Protein AF-A0A371BD37-F1 (afdb_monomer_lite)

Structure (mmCIF, N/CA/C/O backbone):
data_AF-A0A371BD37-F1
#
_entry.id   AF-A0A371BD37-F1
#
loop_
_atom_site.group_PDB
_atom_site.id
_atom_site.type_symbol
_atom_site.label_atom_id
_atom_site.label_alt_id
_atom_site.label_comp_id
_atom_site.label_asym_id
_atom_site.label_entity_id
_atom_site.label_seq_id
_atom_site.pdbx_PDB_ins_code
_atom_site.Cartn_x
_atom_site.Cartn_y
_atom_site.Cartn_z
_atom_site.occupancy
_atom_site.B_iso_or_equiv
_atom_site.auth_seq_id
_atom_site.auth_comp_id
_atom_site.auth_asym_id
_atom_site.auth_atom_id
_atom_site.pdbx_PDB_model_num
ATOM 1 N N . MET A 1 1 ? 31.743 -10.330 15.156 1.00 44.56 1 MET A N 1
ATOM 2 C CA . MET A 1 1 ? 32.239 -9.294 16.089 1.00 44.56 1 MET A CA 1
ATOM 3 C C . MET A 1 1 ? 31.325 -8.074 16.025 1.00 44.56 1 MET A C 1
ATOM 5 O O . MET A 1 1 ? 31.346 -7.362 15.031 1.00 44.56 1 MET A O 1
ATOM 9 N N . ARG A 1 2 ? 30.474 -7.862 17.035 1.00 46.44 2 ARG A N 1
ATOM 10 C CA . ARG A 1 2 ? 29.720 -6.614 17.247 1.00 46.44 2 ARG A CA 1
ATOM 11 C C . ARG A 1 2 ? 29.829 -6.285 18.730 1.00 46.44 2 ARG A C 1
ATOM 13 O O . ARG A 1 2 ? 29.229 -6.953 19.564 1.00 46.44 2 ARG A O 1
ATOM 20 N N . ILE A 1 3 ? 30.715 -5.342 19.027 1.00 52.12 3 ILE A N 1
ATOM 21 C CA . ILE A 1 3 ? 31.116 -4.956 20.375 1.00 52.12 3 ILE A CA 1
ATOM 22 C C . ILE A 1 3 ? 30.071 -3.985 20.929 1.00 52.12 3 ILE A C 1
ATOM 24 O O . ILE A 1 3 ? 29.930 -2.852 20.480 1.00 52.12 3 ILE A O 1
ATOM 28 N N . ILE A 1 4 ? 29.307 -4.527 21.870 1.00 53.72 4 ILE A N 1
ATOM 29 C CA . ILE A 1 4 ? 28.700 -3.924 23.058 1.00 53.72 4 ILE A CA 1
ATOM 30 C C . ILE A 1 4 ? 29.169 -2.476 23.319 1.00 53.72 4 ILE A C 1
ATOM 32 O O . ILE A 1 4 ? 30.319 -2.240 23.679 1.00 53.72 4 ILE A O 1
ATOM 36 N N . ARG A 1 5 ? 28.253 -1.507 23.221 1.00 57.69 5 ARG A N 1
ATOM 37 C CA . ARG A 1 5 ? 28.382 -0.189 23.867 1.00 57.69 5 ARG A CA 1
ATOM 38 C C . ARG A 1 5 ? 27.194 0.040 24.794 1.00 57.69 5 ARG A C 1
ATOM 40 O O . ARG A 1 5 ? 26.330 0.876 24.566 1.00 57.69 5 ARG A O 1
ATOM 47 N N . THR A 1 6 ? 27.163 -0.757 25.851 1.00 52.56 6 THR A N 1
ATOM 48 C CA . THR A 1 6 ? 26.517 -0.396 27.109 1.00 52.56 6 THR A CA 1
ATOM 49 C C . THR A 1 6 ? 27.397 0.648 27.797 1.00 52.56 6 THR A C 1
ATOM 51 O O . THR A 1 6 ? 28.457 0.307 28.313 1.00 52.56 6 THR A O 1
ATOM 54 N N . MET A 1 7 ? 26.984 1.914 27.807 1.00 56.66 7 MET A N 1
ATOM 55 C CA . MET A 1 7 ? 27.468 2.878 28.800 1.00 56.66 7 MET A CA 1
ATOM 56 C C . MET A 1 7 ? 26.274 3.563 29.453 1.00 56.66 7 MET A C 1
ATOM 58 O O . MET A 1 7 ? 25.718 4.545 28.975 1.00 56.66 7 MET A O 1
ATOM 62 N N . THR A 1 8 ? 25.882 2.945 30.558 1.00 52.19 8 THR A N 1
ATOM 63 C CA . THR A 1 8 ? 25.222 3.529 31.718 1.00 52.19 8 THR A CA 1
ATOM 64 C C . THR A 1 8 ? 25.995 4.736 32.244 1.00 52.19 8 THR A C 1
ATOM 66 O O . THR A 1 8 ? 27.191 4.610 32.493 1.00 52.19 8 THR A O 1
ATOM 69 N N . LEU A 1 9 ? 25.308 5.841 32.533 1.00 50.28 9 LEU A N 1
ATOM 70 C CA . LEU A 1 9 ? 25.710 6.759 33.602 1.00 50.28 9 LEU A CA 1
ATOM 71 C C . LEU A 1 9 ? 24.454 7.474 34.149 1.00 50.28 9 LEU A C 1
ATOM 73 O O . LEU A 1 9 ? 23.941 8.384 33.499 1.00 50.28 9 LEU A O 1
ATOM 77 N N . PRO A 1 10 ? 23.905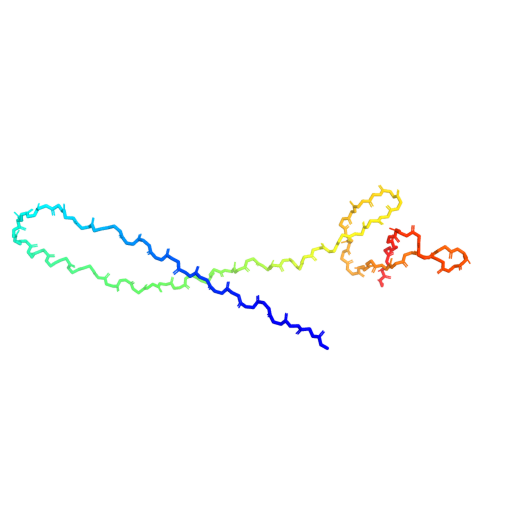 7.058 35.305 1.00 50.53 10 PRO A N 1
ATOM 78 C CA . PRO A 1 10 ? 22.899 7.829 36.017 1.00 50.53 10 PRO A CA 1
ATOM 79 C C . PRO A 1 10 ? 23.626 8.792 36.960 1.00 50.53 10 PRO A C 1
ATOM 81 O O . PRO A 1 10 ? 24.222 8.360 37.944 1.00 50.53 10 PRO A O 1
ATOM 84 N N . LEU A 1 11 ? 23.599 10.094 36.673 1.00 56.03 11 LEU A N 1
ATOM 85 C CA . LEU A 1 11 ? 24.064 11.095 37.631 1.00 56.03 11 LEU A CA 1
ATOM 86 C C . LEU A 1 11 ? 22.852 11.679 38.357 1.00 56.03 11 LEU A C 1
ATOM 88 O O . LEU A 1 11 ? 22.177 12.588 37.878 1.00 56.03 11 LEU A O 1
ATOM 92 N N . ALA A 1 12 ? 22.563 11.081 39.509 1.00 51.72 12 ALA A N 1
ATOM 93 C CA . ALA A 1 12 ? 21.672 11.630 40.510 1.00 51.72 12 ALA A CA 1
ATOM 94 C C . ALA A 1 12 ? 22.260 12.940 41.053 1.00 51.72 12 ALA A C 1
ATOM 96 O O . ALA A 1 12 ? 23.398 12.967 41.518 1.00 51.72 12 ALA A O 1
ATOM 97 N N . LEU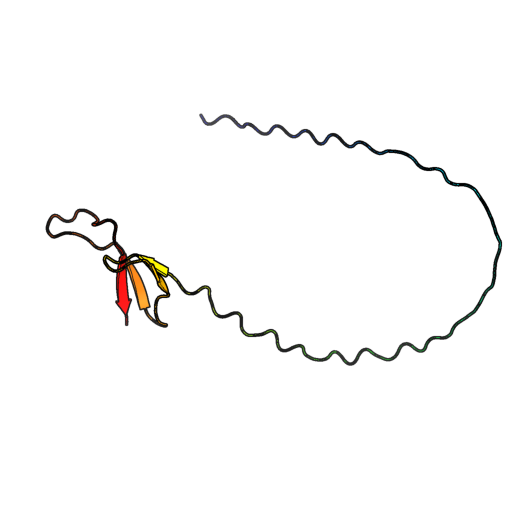 A 1 13 ? 21.468 14.008 41.035 1.00 54.88 13 LEU A N 1
ATOM 98 C CA . LEU A 1 13 ? 21.739 15.224 41.795 1.00 54.88 13 LEU A CA 1
ATOM 99 C C . LEU A 1 13 ? 20.513 15.513 42.654 1.00 54.88 13 LEU A C 1
ATOM 101 O O . LEU A 1 13 ? 19.548 16.151 42.245 1.00 54.88 13 LEU A O 1
ATOM 105 N N . ALA A 1 14 ? 20.564 14.930 43.849 1.00 50.94 14 ALA A N 1
ATOM 106 C CA . ALA A 1 14 ? 19.739 15.296 44.979 1.00 50.94 14 ALA A CA 1
ATOM 107 C C . ALA A 1 14 ? 20.138 16.704 45.441 1.00 50.94 14 ALA A C 1
ATOM 109 O O . ALA A 1 14 ? 21.312 16.951 45.711 1.00 50.94 14 ALA A O 1
ATOM 110 N N . PHE A 1 15 ? 19.165 17.603 45.568 1.00 53.75 15 PHE A N 1
ATOM 111 C CA . PHE A 1 15 ? 19.312 18.825 46.353 1.00 53.75 15 PHE A CA 1
ATOM 112 C C . PHE A 1 15 ? 18.383 18.753 47.571 1.00 53.75 15 PHE A C 1
ATOM 114 O O . PHE A 1 15 ? 17.188 18.481 47.451 1.00 53.75 15 PHE A O 1
ATOM 121 N N . ALA A 1 16 ? 19.010 18.932 48.735 1.00 49.69 16 ALA A N 1
ATOM 122 C CA . ALA A 1 16 ? 18.489 18.888 50.100 1.00 49.69 16 ALA A CA 1
ATOM 123 C C . ALA A 1 16 ? 17.372 19.928 50.340 1.00 49.69 16 ALA A C 1
ATOM 125 O O . ALA A 1 16 ? 17.410 21.018 49.782 1.00 49.69 16 ALA A O 1
ATOM 126 N N . VAL A 1 17 ? 16.258 19.579 50.997 1.00 52.00 17 VAL A N 1
ATOM 127 C CA . VAL A 1 17 ? 15.989 19.652 52.457 1.00 52.00 17 VAL A CA 1
ATOM 128 C C . VAL A 1 17 ? 16.434 20.968 53.111 1.00 52.00 17 VAL A C 1
ATOM 130 O O . VAL A 1 17 ? 17.626 21.166 53.284 1.00 52.00 17 VAL A O 1
ATOM 133 N N . THR A 1 18 ? 15.470 21.814 53.515 1.00 50.56 18 THR A N 1
ATOM 134 C CA . THR A 1 18 ? 15.196 22.261 54.909 1.00 50.56 18 THR A CA 1
ATOM 135 C C . THR A 1 18 ? 14.285 23.498 54.899 1.00 50.56 18 THR A C 1
ATOM 137 O O . THR A 1 18 ? 14.732 24.582 54.537 1.00 50.56 18 TH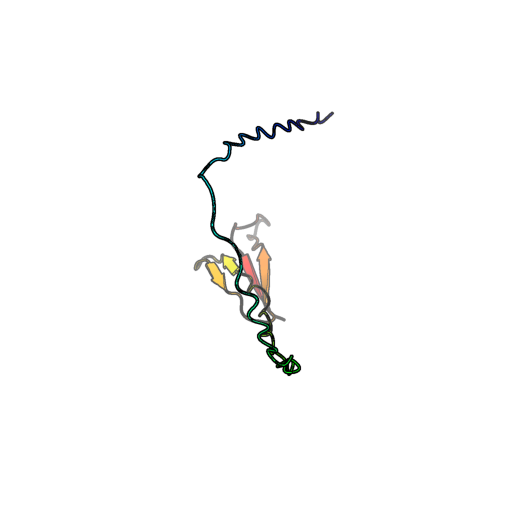R A O 1
ATOM 140 N N . ILE A 1 19 ? 13.036 23.371 55.361 1.00 55.72 19 ILE A N 1
ATOM 141 C CA . ILE A 1 19 ? 12.259 24.512 55.874 1.00 55.72 19 ILE A CA 1
ATOM 142 C C . ILE A 1 19 ? 11.662 24.096 57.223 1.00 55.72 19 ILE A C 1
ATOM 144 O O . ILE A 1 19 ? 11.234 22.958 57.407 1.00 55.72 19 ILE A O 1
ATOM 148 N N . ALA A 1 20 ? 11.755 25.020 58.170 1.00 44.44 20 ALA A N 1
ATOM 149 C CA . ALA A 1 20 ? 11.607 24.873 59.607 1.00 44.44 20 ALA A CA 1
ATOM 150 C C . ALA A 1 20 ? 10.158 24.690 60.116 1.00 44.44 20 ALA A C 1
ATOM 152 O O . ALA A 1 20 ? 9.292 25.470 59.748 1.00 44.44 20 ALA A O 1
ATOM 153 N N . ALA A 1 21 ? 9.988 23.715 61.028 1.00 53.50 21 ALA A N 1
ATOM 154 C CA . ALA A 1 21 ? 9.318 23.751 62.351 1.00 53.50 21 ALA A CA 1
ATOM 155 C C . ALA A 1 21 ? 7.857 24.318 62.501 1.00 53.50 21 ALA A C 1
ATOM 157 O O . ALA A 1 21 ? 7.223 24.671 61.519 1.00 53.50 21 ALA A O 1
ATOM 158 N N . PRO A 1 22 ? 7.232 24.305 63.705 1.00 56.78 22 PRO A N 1
ATOM 159 C CA . PRO A 1 22 ? 6.320 23.241 64.171 1.00 56.78 22 PRO A CA 1
ATOM 160 C C . PRO A 1 22 ? 4.930 23.750 64.640 1.00 56.78 22 PRO A C 1
ATOM 162 O O . PRO A 1 22 ? 4.858 24.814 65.238 1.00 56.78 22 PRO A O 1
ATOM 165 N N . VAL A 1 23 ? 3.846 22.962 64.522 1.00 47.97 23 VAL A N 1
ATOM 166 C CA . VAL A 1 23 ? 2.670 23.051 65.430 1.00 47.97 23 VAL A CA 1
ATOM 167 C C . VAL A 1 23 ? 1.989 21.684 65.605 1.00 47.97 23 VAL A C 1
ATOM 169 O O . VAL A 1 23 ? 1.822 20.930 64.649 1.00 47.97 23 VAL A O 1
ATOM 172 N N . SER A 1 24 ? 1.645 21.367 66.855 1.00 59.34 24 SER A N 1
ATOM 173 C CA . SER A 1 24 ? 1.084 20.097 67.345 1.00 59.34 24 SER A CA 1
ATOM 174 C C . SER A 1 24 ? -0.460 20.001 67.155 1.00 59.34 24 SER A C 1
ATOM 176 O O . SER A 1 24 ? -1.011 20.764 66.365 1.00 59.34 24 SER A O 1
ATOM 178 N N . PRO A 1 25 ? -1.189 19.031 67.759 1.00 51.78 25 PRO A N 1
ATOM 179 C CA . PRO A 1 25 ? -2.079 18.121 67.042 1.00 51.78 25 PRO A CA 1
ATOM 180 C C . PRO A 1 25 ? -3.572 18.454 67.220 1.00 51.78 25 PRO A C 1
ATOM 182 O O . PRO A 1 25 ? -4.013 18.876 68.284 1.00 51.78 25 PRO A O 1
ATOM 185 N N . ALA A 1 26 ? -4.394 18.147 66.221 1.00 51.25 26 ALA A N 1
ATOM 186 C CA . ALA A 1 26 ? -5.832 18.006 66.421 1.00 51.25 26 ALA A CA 1
ATOM 187 C C . ALA A 1 26 ? -6.272 16.677 65.815 1.00 51.25 26 ALA A C 1
ATOM 189 O O . ALA A 1 26 ? -6.395 16.526 64.600 1.00 51.25 26 ALA A O 1
ATOM 190 N N . ALA A 1 27 ? -6.467 15.692 66.689 1.00 55.78 27 ALA A N 1
ATOM 191 C CA . ALA A 1 27 ? -7.165 14.466 66.361 1.00 55.78 27 ALA A CA 1
ATOM 192 C C . ALA A 1 27 ? -8.614 14.818 65.996 1.00 55.78 27 ALA A C 1
ATOM 194 O O . ALA A 1 27 ? -9.468 14.965 66.863 1.00 55.78 27 ALA A O 1
ATOM 195 N N . ALA A 1 28 ? -8.890 14.960 64.704 1.00 46.03 28 ALA A N 1
ATOM 196 C CA . ALA A 1 28 ? -10.239 14.883 64.174 1.00 46.03 28 ALA A CA 1
ATOM 197 C C . ALA A 1 28 ? -10.397 13.489 63.562 1.00 46.03 28 ALA A C 1
ATOM 199 O O . ALA A 1 28 ? -10.022 13.239 62.417 1.00 46.03 28 ALA A O 1
ATOM 200 N N . GLN A 1 29 ? -10.910 12.559 64.369 1.00 52.25 29 GLN A N 1
ATOM 201 C CA . GLN A 1 29 ? -11.387 11.261 63.904 1.00 52.25 29 GLN A CA 1
ATOM 202 C C . GLN A 1 29 ? -12.610 11.494 63.011 1.00 52.25 29 GLN A C 1
ATOM 204 O O . GLN A 1 29 ? -13.750 11.471 63.466 1.00 52.25 29 GLN A O 1
ATOM 209 N N . SER A 1 30 ? -12.375 11.761 61.728 1.00 50.09 30 SER A N 1
ATOM 210 C CA . SER A 1 30 ? -13.434 11.701 60.729 1.00 50.09 30 SER A CA 1
ATOM 211 C C . SER A 1 30 ? -13.617 10.240 60.341 1.00 50.09 30 SER A C 1
ATOM 213 O O . SER A 1 30 ? -12.894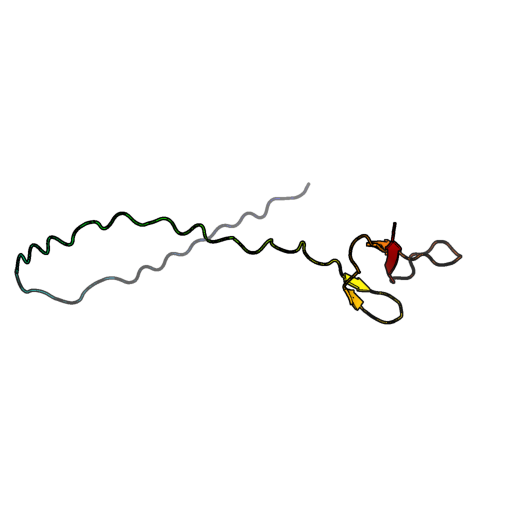 9.697 59.504 1.00 50.09 30 SER A O 1
ATOM 215 N N . SER A 1 31 ? -14.576 9.588 60.995 1.00 57.41 31 SER A N 1
ATOM 216 C CA . SER A 1 31 ? -15.154 8.319 60.558 1.00 57.41 31 SER A CA 1
ATOM 217 C C . SER A 1 31 ? -15.877 8.535 59.229 1.00 57.41 31 SER A C 1
ATOM 219 O O . SER A 1 31 ? -17.101 8.631 59.178 1.00 57.41 31 SER A O 1
ATOM 221 N N . GLN A 1 32 ? -15.125 8.641 58.134 1.00 58.75 32 GLN A N 1
ATOM 222 C CA . GLN A 1 32 ? -15.701 8.660 56.798 1.00 58.75 32 GLN A CA 1
ATOM 223 C C . GLN A 1 32 ? -15.911 7.224 56.334 1.00 58.75 32 GLN A C 1
ATOM 225 O O . GLN A 1 32 ? -14.996 6.500 55.947 1.00 58.75 32 GLN A O 1
ATOM 230 N N . GLN A 1 33 ? -17.173 6.827 56.465 1.00 58.81 33 GLN A N 1
ATOM 231 C CA . GLN A 1 33 ? -17.750 5.566 56.039 1.00 58.81 33 GLN A CA 1
ATOM 232 C C . GLN A 1 33 ? -17.205 5.151 54.671 1.00 58.81 33 GLN A C 1
ATOM 234 O O . GLN A 1 33 ? -17.404 5.832 53.662 1.00 58.81 33 GLN A O 1
ATOM 239 N N . VAL A 1 34 ? -16.548 3.991 54.653 1.00 54.31 34 VAL A N 1
ATOM 240 C CA . VAL A 1 34 ? -16.123 3.299 53.437 1.00 54.31 34 VAL A CA 1
ATOM 241 C C . VAL A 1 34 ? -17.381 2.884 52.680 1.00 54.31 34 VAL A C 1
ATOM 243 O O . VAL A 1 34 ? -17.932 1.797 52.854 1.00 54.31 34 VAL A O 1
ATOM 246 N N . SER A 1 35 ? -17.871 3.794 51.847 1.00 65.25 35 SER A N 1
ATOM 247 C CA . SER A 1 35 ? -18.880 3.486 50.849 1.00 65.25 35 SER A CA 1
ATOM 248 C C . SER A 1 35 ? -18.241 2.501 49.881 1.00 65.25 35 SER A C 1
ATOM 250 O O . SER A 1 35 ? -17.252 2.826 49.222 1.00 65.25 35 SER A O 1
ATOM 252 N N . LYS A 1 36 ? -18.767 1.272 49.839 1.00 64.44 36 LYS A N 1
ATOM 253 C CA . LYS A 1 36 ? -18.315 0.228 48.913 1.00 64.44 36 LYS A CA 1
ATOM 254 C C . LYS A 1 36 ? -18.270 0.832 47.504 1.00 64.44 36 LYS A C 1
ATOM 256 O O . LYS A 1 36 ? -19.315 1.278 47.026 1.00 64.44 36 LYS A O 1
ATOM 261 N N . PRO A 1 37 ? -17.107 0.877 46.831 1.00 63.84 37 PRO A N 1
ATOM 262 C CA . PRO A 1 37 ? -17.048 1.404 45.482 1.00 63.84 37 PRO A CA 1
ATOM 263 C C . PRO A 1 37 ? -17.828 0.450 44.582 1.00 63.84 37 PRO A C 1
ATOM 265 O O . PRO A 1 37 ? -17.360 -0.641 44.253 1.00 63.84 37 PRO A O 1
ATOM 268 N N . THR A 1 38 ? -19.038 0.847 44.189 1.00 66.56 38 THR A N 1
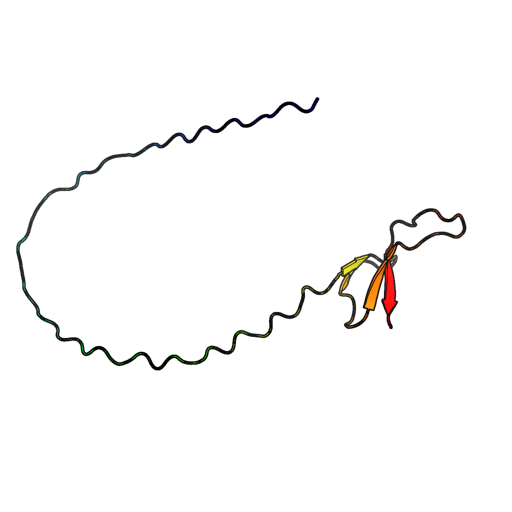ATOM 269 C CA . THR A 1 38 ? -19.759 0.202 43.094 1.00 66.56 38 THR A CA 1
ATOM 270 C C . THR A 1 38 ? -18.869 0.336 41.870 1.00 66.56 38 THR A C 1
ATOM 272 O O . THR A 1 38 ? -18.756 1.412 41.279 1.00 66.56 38 THR A O 1
ATOM 275 N N . LYS A 1 39 ? -18.167 -0.749 41.534 1.00 69.50 39 LYS A N 1
ATOM 276 C CA . LYS A 1 39 ? -17.254 -0.823 40.399 1.00 69.50 39 LYS A CA 1
ATOM 277 C C . LYS A 1 39 ? -18.090 -0.650 39.138 1.00 69.50 39 LYS A C 1
ATOM 279 O O . LYS A 1 39 ? -18.621 -1.616 38.597 1.00 69.50 39 LYS A O 1
ATOM 284 N N . LYS A 1 40 ? -18.251 0.598 38.688 1.00 68.00 40 LYS A N 1
ATOM 285 C CA . LYS A 1 40 ? -18.834 0.884 37.380 1.00 68.00 40 LYS A CA 1
ATOM 286 C C . LYS A 1 40 ? -17.959 0.156 36.371 1.00 68.00 40 LYS A C 1
ATOM 288 O O . LYS A 1 40 ? -16.759 0.418 36.284 1.00 68.00 40 LYS A O 1
ATOM 293 N N . ILE A 1 41 ? -18.548 -0.799 35.659 1.00 70.94 41 ILE A N 1
ATOM 294 C CA . ILE A 1 41 ? -17.897 -1.451 34.530 1.00 70.94 41 ILE A CA 1
ATOM 295 C C . ILE A 1 41 ? -17.714 -0.355 33.485 1.00 70.94 41 ILE A C 1
ATOM 297 O O . ILE A 1 41 ? -18.628 -0.023 32.731 1.00 70.94 41 ILE A O 1
ATOM 301 N N . VAL A 1 42 ? -16.538 0.267 33.493 1.00 74.19 42 VAL A N 1
ATOM 302 C CA . VAL A 1 42 ? -16.112 1.161 32.426 1.00 74.19 42 VAL A CA 1
ATOM 303 C C . VAL A 1 42 ? -15.947 0.266 31.208 1.00 74.19 42 VAL A C 1
ATOM 305 O O . VAL A 1 42 ? -14.977 -0.487 31.108 1.00 74.19 42 VAL A O 1
ATOM 308 N N . LYS A 1 43 ? -16.935 0.288 30.307 1.00 71.44 43 LYS A N 1
ATOM 309 C CA . LYS A 1 43 ? -16.807 -0.332 28.990 1.00 71.44 43 LYS A CA 1
ATOM 310 C C . LYS A 1 43 ? -15.645 0.373 28.300 1.00 71.44 43 LYS A C 1
ATOM 312 O O . LYS A 1 43 ? -15.782 1.505 27.844 1.00 71.44 43 LYS A O 1
ATOM 317 N N . ARG A 1 44 ? -14.473 -0.267 28.299 1.00 69.75 44 ARG A N 1
ATOM 318 C CA . ARG A 1 44 ? -13.314 0.219 27.554 1.00 69.75 44 ARG A CA 1
ATOM 319 C C . ARG A 1 44 ? -13.754 0.300 26.091 1.00 69.75 44 ARG A C 1
ATOM 321 O O . ARG A 1 44 ? -14.228 -0.720 25.587 1.00 69.75 44 ARG A O 1
ATOM 328 N N . PRO A 1 45 ? -13.656 1.464 25.423 1.00 68.12 45 PRO A N 1
ATOM 329 C CA . PRO A 1 45 ? -13.968 1.532 24.005 1.00 68.12 45 PRO A CA 1
ATOM 330 C C . PRO A 1 45 ? -13.114 0.478 23.308 1.00 68.12 45 PRO A C 1
ATOM 332 O O . PRO A 1 45 ? -11.909 0.385 23.574 1.00 68.12 45 PRO A O 1
ATOM 335 N N . ALA A 1 46 ? -13.758 -0.367 22.501 1.00 65.00 46 ALA A N 1
ATOM 336 C CA . ALA A 1 46 ? -13.055 -1.341 21.688 1.00 65.00 46 ALA A CA 1
ATOM 337 C C . ALA A 1 46 ? -11.999 -0.562 20.906 1.00 65.00 46 ALA A C 1
ATOM 339 O O . ALA A 1 46 ? -12.326 0.338 20.133 1.00 65.00 46 ALA A O 1
ATOM 340 N N . ARG A 1 47 ? -10.724 -0.818 21.207 1.00 57.56 47 ARG A N 1
ATOM 341 C CA . ARG A 1 47 ? -9.619 -0.137 20.546 1.00 57.56 47 ARG A CA 1
ATOM 342 C C . ARG A 1 47 ? -9.649 -0.632 19.111 1.00 57.56 47 ARG A C 1
ATOM 344 O O . ARG A 1 47 ? -9.191 -1.741 18.852 1.00 57.56 47 ARG A O 1
ATOM 351 N N . SER A 1 48 ? -10.255 0.147 18.216 1.00 61.78 48 SER A N 1
ATOM 352 C CA . SER A 1 48 ? -10.189 -0.093 16.779 1.00 61.78 48 SER A CA 1
ATOM 353 C C . SER A 1 48 ? -8.727 -0.358 16.454 1.00 61.78 48 SER A C 1
ATOM 355 O O . SER A 1 48 ? -7.868 0.453 16.814 1.00 61.78 48 SER A O 1
ATOM 357 N N . ALA A 1 49 ? -8.437 -1.530 15.885 1.00 64.81 49 ALA A N 1
ATOM 358 C CA . ALA A 1 49 ? -7.083 -1.884 15.488 1.00 64.81 49 ALA A CA 1
ATOM 359 C C . ALA A 1 49 ? -6.474 -0.719 14.684 1.00 64.81 49 ALA A C 1
ATOM 361 O O . ALA A 1 49 ? -7.222 -0.036 13.970 1.00 64.81 49 ALA A O 1
ATOM 362 N N . PRO A 1 50 ? -5.163 -0.443 14.821 1.00 67.75 50 PRO A N 1
ATOM 363 C CA . PRO A 1 50 ? -4.530 0.623 14.058 1.00 67.75 50 PRO A CA 1
ATOM 364 C C . PRO A 1 50 ? -4.845 0.413 12.575 1.00 67.75 50 PRO A C 1
ATOM 366 O O . PRO A 1 50 ? -4.498 -0.621 12.004 1.00 67.75 50 PRO A O 1
ATOM 369 N N . ARG A 1 51 ? -5.580 1.362 11.978 1.00 75.88 51 ARG A N 1
ATOM 370 C CA . ARG A 1 51 ? -5.901 1.321 10.551 1.00 75.88 51 ARG A CA 1
ATOM 371 C C . ARG A 1 51 ? -4.583 1.411 9.794 1.00 75.88 51 ARG A C 1
ATOM 373 O O . ARG A 1 51 ? -3.840 2.372 9.978 1.00 75.88 51 ARG A O 1
ATOM 380 N N . GLN A 1 52 ? -4.285 0.392 8.997 1.00 85.31 52 GLN A N 1
ATOM 381 C CA . GLN A 1 52 ? -3.113 0.398 8.129 1.00 85.31 52 GLN A CA 1
ATOM 382 C C . GLN A 1 52 ? -3.250 1.546 7.117 1.00 85.31 52 GLN A C 1
ATOM 384 O O . GLN A 1 52 ? -4.361 1.864 6.696 1.00 85.31 52 GLN A O 1
ATOM 389 N N . ILE A 1 53 ? -2.139 2.188 6.763 1.00 90.69 53 ILE A N 1
ATOM 390 C CA . ILE A 1 53 ? -2.077 3.244 5.746 1.00 90.69 53 ILE A CA 1
ATOM 391 C C . ILE A 1 53 ? -1.309 2.669 4.557 1.00 90.69 53 ILE A C 1
ATOM 393 O O . ILE A 1 53 ? -0.270 2.048 4.764 1.00 90.69 53 ILE A O 1
ATOM 397 N N . ALA A 1 54 ? -1.830 2.854 3.345 1.00 92.88 54 ALA A N 1
ATOM 398 C CA . ALA A 1 54 ? -1.154 2.500 2.097 1.00 92.88 54 ALA A CA 1
ATOM 399 C C . ALA A 1 54 ? -0.788 3.775 1.343 1.00 92.88 54 ALA A C 1
ATOM 401 O O . ALA A 1 54 ? -1.634 4.667 1.224 1.00 92.88 54 ALA A O 1
ATOM 402 N N . CYS A 1 55 ? 0.427 3.840 0.803 1.00 92.62 55 CYS A N 1
ATOM 403 C CA 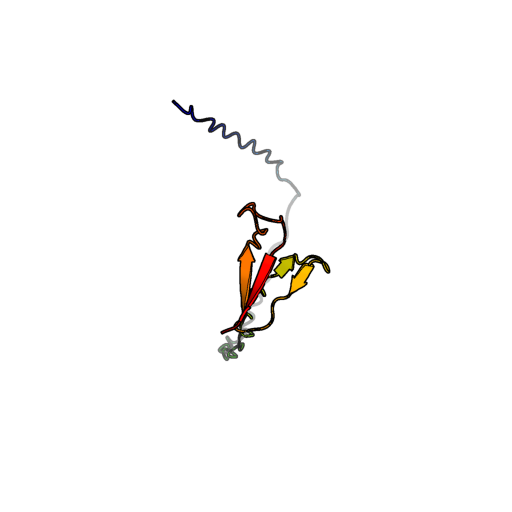. CYS A 1 55 ? 0.873 4.934 -0.055 1.00 92.62 55 CYS A CA 1
ATOM 404 C C . CYS A 1 55 ? 0.817 4.505 -1.519 1.00 92.62 55 CYS A C 1
ATOM 406 O O . CYS A 1 55 ? 1.705 3.834 -2.032 1.00 92.62 55 CYS A O 1
ATOM 408 N N . THR A 1 56 ? -0.258 4.897 -2.190 1.00 92.19 56 THR A N 1
ATOM 409 C CA . THR A 1 56 ? -0.460 4.639 -3.620 1.00 92.19 56 THR A CA 1
ATOM 410 C C . THR A 1 56 ? 0.073 5.810 -4.452 1.00 92.19 56 THR A C 1
ATOM 412 O O . THR A 1 56 ? 0.463 6.842 -3.904 1.00 92.19 56 THR A O 1
ATOM 415 N N . ALA A 1 57 ? 0.020 5.704 -5.783 1.00 88.69 57 ALA A N 1
ATOM 416 C CA . ALA A 1 57 ? 0.348 6.820 -6.677 1.00 88.69 57 ALA A CA 1
ATOM 417 C C . ALA A 1 57 ? -0.523 8.075 -6.445 1.00 88.69 57 ALA A C 1
ATOM 419 O O . ALA A 1 57 ? -0.123 9.177 -6.811 1.00 88.69 57 ALA A O 1
ATOM 420 N N . PHE A 1 58 ? -1.693 7.919 -5.818 1.00 89.00 58 PHE A N 1
ATOM 421 C CA . PHE A 1 58 ? -2.602 9.016 -5.478 1.00 89.00 58 PHE A CA 1
ATOM 422 C C . PHE A 1 58 ? -2.308 9.652 -4.112 1.00 89.00 58 PHE A C 1
ATOM 424 O O . PHE A 1 58 ? -2.925 10.653 -3.758 1.00 89.00 58 PHE A O 1
ATOM 431 N N . GLY A 1 59 ? -1.368 9.087 -3.349 1.00 91.56 59 GLY A N 1
ATOM 432 C CA . GLY A 1 59 ? -1.036 9.510 -1.995 1.00 91.56 59 GLY A CA 1
ATOM 433 C C . GLY A 1 59 ? -1.282 8.426 -0.949 1.00 91.56 59 GLY A C 1
ATOM 434 O O . GLY A 1 59 ? -1.613 7.273 -1.256 1.00 91.56 59 GLY A O 1
ATOM 435 N N . CYS A 1 60 ? -1.080 8.812 0.311 1.00 92.62 60 CYS A N 1
ATOM 436 C CA . CYS A 1 60 ? -1.196 7.922 1.459 1.00 92.62 60 CYS A CA 1
ATOM 437 C C . CYS A 1 60 ? -2.575 8.038 2.107 1.00 92.62 60 CYS A C 1
ATOM 439 O O . CYS A 1 60 ? -2.959 9.104 2.592 1.00 92.62 60 CYS A O 1
ATOM 441 N N . HIS A 1 61 ? -3.304 6.925 2.154 1.00 91.88 61 HIS A N 1
ATOM 442 C CA . HIS A 1 61 ? -4.670 6.884 2.665 1.00 91.88 61 HIS A CA 1
ATOM 443 C C . HIS A 1 61 ? -4.890 5.694 3.605 1.00 91.88 61 HIS A C 1
ATOM 445 O O . HIS A 1 61 ? -4.245 4.650 3.460 1.00 91.88 61 HIS A O 1
ATOM 451 N N . PRO A 1 62 ? -5.799 5.832 4.588 1.00 91.31 62 PRO A N 1
ATOM 452 C CA . PRO A 1 62 ? -6.170 4.726 5.453 1.00 91.31 62 PRO A CA 1
ATOM 453 C C . PRO A 1 62 ? -6.859 3.630 4.642 1.00 91.31 62 PRO A C 1
ATOM 455 O O . PRO A 1 62 ? -7.770 3.883 3.854 1.00 91.31 62 PRO A O 1
ATOM 458 N N . ILE A 1 63 ? -6.437 2.397 4.883 1.00 91.19 63 ILE A N 1
ATOM 459 C CA . ILE A 1 63 ? -6.928 1.221 4.181 1.00 91.19 63 ILE A CA 1
ATOM 460 C C . ILE A 1 63 ? -8.313 0.850 4.734 1.00 91.19 63 ILE A C 1
ATOM 462 O O . ILE A 1 63 ? -8.512 0.847 5.958 1.00 91.19 63 ILE A O 1
ATOM 466 N N . PRO A 1 64 ? -9.290 0.554 3.859 1.00 86.06 64 PRO A N 1
ATOM 467 C CA . PRO A 1 64 ? -10.598 0.076 4.281 1.00 86.06 64 PRO A CA 1
ATOM 468 C C . PRO A 1 64 ? -10.504 -1.257 5.050 1.00 86.06 64 PRO A C 1
ATOM 470 O O . PRO A 1 64 ? -9.538 -2.010 4.902 1.00 86.06 64 PRO A O 1
ATOM 473 N N . PRO A 1 65 ? -11.496 -1.564 5.905 1.00 85.38 65 PRO A N 1
ATOM 474 C CA . PRO A 1 65 ? -11.520 -2.828 6.635 1.00 85.38 65 PRO A CA 1
ATOM 475 C C . PRO A 1 65 ? -11.497 -4.022 5.668 1.00 85.38 65 PRO A C 1
ATOM 477 O O . PRO A 1 65 ? -12.059 -3.950 4.581 1.00 85.38 65 PRO A O 1
ATOM 480 N N . ASN A 1 66 ? -10.859 -5.122 6.084 1.00 87.50 66 ASN A N 1
ATOM 481 C CA . ASN A 1 66 ? -10.652 -6.353 5.299 1.00 87.50 66 ASN A CA 1
ATOM 482 C C . ASN A 1 66 ? -9.733 -6.231 4.071 1.00 87.50 66 ASN A C 1
ATOM 484 O O . ASN A 1 66 ? -9.615 -7.181 3.296 1.00 87.50 66 ASN A O 1
ATOM 488 N N . CYS A 1 67 ? -9.023 -5.115 3.931 1.00 89.88 67 CYS A N 1
ATOM 489 C CA . CYS A 1 67 ? -7.994 -4.944 2.915 1.00 89.88 67 CYS A CA 1
ATOM 490 C C . CYS A 1 67 ? -6.610 -4.820 3.559 1.00 89.88 67 CYS A C 1
ATOM 492 O O . CYS A 1 67 ? -6.481 -4.538 4.752 1.00 89.88 67 CYS A O 1
ATOM 494 N N . ARG A 1 68 ? -5.563 -5.056 2.769 1.00 89.69 68 ARG A N 1
ATOM 495 C CA . ARG A 1 68 ? -4.167 -4.986 3.217 1.00 89.69 68 ARG A CA 1
ATOM 496 C C . ARG A 1 68 ? -3.273 -4.353 2.149 1.00 89.69 68 ARG A C 1
ATOM 498 O O . ARG A 1 68 ? -3.533 -4.569 0.963 1.00 89.69 68 ARG A O 1
ATOM 505 N N . PRO A 1 69 ? -2.230 -3.609 2.546 1.00 91.44 69 PRO A N 1
ATOM 506 C CA . PRO A 1 69 ? -1.250 -3.095 1.609 1.00 91.44 69 PRO A CA 1
ATOM 507 C C . PRO A 1 69 ? -0.330 -4.236 1.172 1.00 91.44 69 PRO A C 1
ATOM 509 O O . PRO A 1 69 ? 0.048 -5.098 1.970 1.00 91.44 69 PRO A O 1
ATOM 512 N N . GLN A 1 70 ? 0.021 -4.248 -0.103 1.00 92.38 70 GLN A N 1
ATOM 513 C CA . GLN A 1 70 ? 1.066 -5.083 -0.676 1.00 92.38 70 GLN A CA 1
ATOM 514 C C . GLN A 1 70 ? 1.994 -4.212 -1.507 1.00 92.38 70 GLN A C 1
ATOM 516 O O . GLN A 1 70 ? 1.552 -3.241 -2.108 1.00 92.38 70 GLN A O 1
ATOM 521 N N . THR A 1 71 ? 3.268 -4.579 -1.586 1.00 92.69 71 THR A N 1
ATOM 522 C CA . THR A 1 71 ? 4.214 -3.890 -2.463 1.00 92.69 71 THR A CA 1
ATOM 523 C C . THR A 1 71 ? 3.754 -3.989 -3.916 1.00 92.69 71 THR A C 1
ATOM 525 O O . THR A 1 71 ? 3.557 -5.089 -4.433 1.00 92.69 71 THR A O 1
ATOM 528 N N . GLY A 1 72 ? 3.598 -2.850 -4.587 1.00 92.38 72 GLY A N 1
ATOM 529 C CA . GLY A 1 72 ? 3.339 -2.800 -6.019 1.00 92.38 72 GLY A CA 1
ATOM 530 C C . GLY A 1 72 ? 4.611 -3.032 -6.817 1.00 92.38 72 GLY A C 1
ATOM 531 O O . GLY A 1 72 ? 5.622 -2.370 -6.575 1.00 92.38 72 GLY A O 1
ATOM 532 N N . TYR A 1 73 ? 4.549 -3.922 -7.802 1.00 94.38 73 TYR A N 1
ATOM 533 C CA . TYR A 1 73 ? 5.654 -4.212 -8.711 1.00 94.38 73 TYR A CA 1
ATOM 534 C C . TYR A 1 73 ? 5.362 -3.667 -10.105 1.00 94.38 73 TYR A C 1
ATOM 536 O O . TYR A 1 73 ? 4.217 -3.643 -10.559 1.00 94.38 73 TYR A O 1
ATOM 544 N N . ARG A 1 74 ? 6.412 -3.208 -10.779 1.00 92.38 74 ARG A N 1
ATOM 545 C CA . ARG A 1 74 ? 6.376 -2.838 -12.193 1.00 92.38 74 ARG A CA 1
ATOM 546 C C . ARG A 1 74 ? 6.445 -4.094 -13.073 1.00 92.38 74 ARG A C 1
ATOM 548 O O . ARG A 1 74 ? 6.639 -5.204 -12.582 1.00 92.38 74 ARG A O 1
ATOM 555 N N . TRP A 1 75 ? 6.278 -3.915 -14.384 1.00 91.94 75 TRP A N 1
ATOM 556 C CA . TRP A 1 75 ? 6.290 -5.008 -15.370 1.00 91.94 75 TRP A CA 1
ATOM 557 C C . TRP A 1 75 ? 7.626 -5.769 -15.439 1.00 91.94 75 TRP A C 1
ATOM 559 O O . TRP A 1 75 ? 7.656 -6.924 -15.843 1.00 91.94 75 TRP A O 1
ATOM 569 N N . ASP A 1 76 ? 8.715 -5.127 -15.027 1.00 95.19 76 ASP A N 1
ATOM 570 C CA . ASP A 1 76 ? 10.070 -5.673 -14.909 1.00 95.19 76 ASP A CA 1
ATOM 571 C C . ASP A 1 76 ? 10.315 -6.386 -13.563 1.00 95.19 76 ASP A C 1
ATOM 573 O O . ASP A 1 76 ? 11.400 -6.909 -13.323 1.00 95.19 76 ASP A O 1
ATOM 577 N N . GLY A 1 77 ? 9.320 -6.413 -12.669 1.00 93.56 77 GLY A N 1
ATOM 578 C CA . GLY A 1 77 ? 9.426 -7.018 -11.342 1.00 93.56 77 GLY A CA 1
ATOM 579 C C . GLY A 1 77 ? 10.134 -6.146 -10.302 1.00 93.56 77 GLY A C 1
ATOM 580 O O . GLY A 1 77 ? 10.349 -6.604 -9.179 1.00 93.56 77 GLY A O 1
ATOM 581 N N . ILE A 1 78 ? 10.476 -4.892 -10.618 1.00 95.31 78 ILE A N 1
ATOM 582 C CA . ILE A 1 78 ? 11.070 -3.961 -9.649 1.00 95.31 78 ILE A CA 1
ATOM 583 C C . ILE A 1 78 ? 9.957 -3.349 -8.778 1.00 95.31 78 ILE A C 1
ATOM 585 O O . ILE A 1 78 ? 8.911 -2.953 -9.309 1.00 95.31 78 ILE A O 1
ATOM 589 N N . PRO A 1 79 ? 10.134 -3.255 -7.441 1.00 93.44 79 PRO A N 1
ATOM 590 C CA . PRO A 1 79 ? 9.166 -2.588 -6.580 1.00 93.44 79 PRO A CA 1
ATOM 591 C C . PRO A 1 79 ? 9.020 -1.124 -7.000 1.00 93.44 79 PRO A C 1
ATOM 593 O O . PRO A 1 79 ? 9.985 -0.369 -7.068 1.00 93.44 79 PRO A O 1
ATOM 596 N N . SER A 1 80 ? 7.785 -0.722 -7.271 1.00 92.88 80 SER A N 1
ATOM 597 C CA . SER A 1 80 ? 7.447 0.616 -7.762 1.00 92.88 80 SER A CA 1
ATOM 598 C C . SER A 1 80 ? 7.663 1.725 -6.728 1.00 92.88 80 SER A C 1
ATOM 600 O O . SER A 1 80 ? 7.682 2.897 -7.092 1.00 92.88 80 SER A O 1
ATOM 602 N N . GLY A 1 81 ? 7.796 1.357 -5.449 1.00 91.50 81 GLY A N 1
ATOM 603 C CA . GLY A 1 81 ? 7.781 2.285 -4.318 1.00 91.50 81 GLY A CA 1
ATOM 604 C C . GLY A 1 81 ? 6.373 2.669 -3.853 1.00 91.50 81 GLY A C 1
ATOM 605 O O . GLY A 1 81 ? 6.246 3.349 -2.840 1.00 91.50 81 GLY A O 1
ATOM 606 N N . PHE A 1 82 ? 5.330 2.208 -4.550 1.00 94.12 82 PHE A N 1
ATOM 607 C CA . PHE A 1 82 ? 3.937 2.381 -4.154 1.00 94.12 82 PHE A CA 1
ATOM 608 C C . PHE A 1 82 ? 3.347 1.074 -3.628 1.00 94.12 82 PHE A C 1
ATOM 610 O O . PHE A 1 82 ? 3.677 -0.020 -4.098 1.00 94.12 82 PHE A O 1
ATOM 617 N N . ASP A 1 83 ? 2.427 1.206 -2.684 1.00 93.19 83 ASP A N 1
ATOM 618 C CA . ASP A 1 83 ? 1.590 0.118 -2.208 1.00 93.19 83 ASP A CA 1
ATOM 619 C C . ASP A 1 83 ? 0.387 -0.085 -3.136 1.00 93.19 83 ASP A C 1
ATOM 621 O O . ASP A 1 83 ? -0.172 0.852 -3.709 1.00 93.19 83 ASP A O 1
ATOM 625 N N . VAL A 1 84 ? -0.059 -1.330 -3.220 1.00 92.44 84 VAL A N 1
ATOM 626 C CA . VAL A 1 84 ? -1.309 -1.763 -3.838 1.00 92.44 84 VAL A CA 1
ATOM 627 C C . VAL A 1 84 ? -2.210 -2.289 -2.731 1.00 92.44 84 VAL A C 1
ATOM 629 O O . VAL A 1 84 ? -1.786 -3.070 -1.879 1.00 92.44 84 VAL A O 1
ATOM 632 N N . VAL A 1 85 ? -3.470 -1.865 -2.726 1.00 92.81 85 VAL A N 1
ATOM 633 C CA . VAL A 1 85 ? -4.448 -2.323 -1.736 1.00 92.81 85 VAL A CA 1
ATOM 634 C C . VAL A 1 85 ? -5.157 -3.557 -2.275 1.00 92.81 85 VAL A C 1
ATOM 636 O O . VAL A 1 85 ? -5.823 -3.494 -3.304 1.00 92.81 85 VAL A O 1
ATOM 639 N N . VAL A 1 86 ? -5.032 -4.677 -1.564 1.00 91.31 86 VAL A N 1
ATOM 640 C CA . VAL A 1 86 ? -5.695 -5.939 -1.911 1.00 91.31 86 VAL A CA 1
ATOM 641 C C . VAL A 1 86 ? -6.762 -6.245 -0.868 1.00 91.31 86 VAL A C 1
ATOM 643 O O . VAL A 1 86 ? -6.460 -6.357 0.323 1.00 91.31 86 VAL A O 1
ATOM 646 N N . CYS A 1 87 ? -8.002 -6.389 -1.323 1.00 91.25 87 CYS A N 1
ATOM 647 C CA . CYS A 1 87 ? -9.148 -6.780 -0.507 1.00 91.25 87 CYS A CA 1
ATOM 648 C C . CYS A 1 87 ? -9.493 -8.253 -0.751 1.00 91.25 87 CYS A C 1
ATOM 650 O O . CYS A 1 87 ? -9.195 -8.789 -1.820 1.00 91.25 87 CYS A O 1
ATOM 652 N N . ARG A 1 88 ? -10.073 -8.906 0.258 1.00 81.81 88 ARG A N 1
ATOM 653 C CA . ARG A 1 88 ? -10.646 -10.252 0.131 1.00 81.81 88 ARG A CA 1
ATOM 654 C C . ARG A 1 88 ? -12.137 -10.199 -0.132 1.00 81.81 88 ARG A C 1
ATOM 656 O O . ARG A 1 88 ? -12.776 -9.279 0.424 1.00 81.81 88 ARG A O 1
#

Foldseek 3Di:
DDDDDDDDDDDDDDDDDDDDDDDDDDPPPPPPDPPPPPPDPPPDPPPDPPFDWWQAPVGIDGADPQKDWDFDADPVRHGPPGTDIDHD

Sequence (88 aa):
MRIIRTMTLPLALAFAVTIAAPVSPAAAQSSQQVSKPTKKIVKRPARSAPRQIACTAFGCHPIPPNCRPQTGYRWDGIPSGFDVVVCR

Organism: NCBI:txid2292256

pLDDT: mean 71.71, std 17.8, range [44.44, 95.31]

Secondary structure (DSSP, 8-state):
----------------------------------------------------EEEETTEEEEPPTTEEEEEEE-TTS-EEEEEEEEE-

Radius of gyration: 30.62 Å; chains: 1; bounding box: 52×35×83 Å